Protein AF-A0A2E2JMC4-F1 (afdb_monomer_lite)

Foldseek 3Di:
DPPDPDPDDDDDDDPPPDDDPVVVVVLCVVCVVVVHDSVVSVQLVVVVVVVVVVDDDQARGDGCHVPPVVVVVVVD

Radius of gyration: 15.29 Å; chains: 1; bounding box: 44×22×50 Å

Secondary structure (DSSP, 8-state):
--------------TT----HHHHHHHHHHHHHTT--HHHHHHHHHHHHHHHTT---S-SSSTTTT-GGGTTTS--

Sequence (76 aa):
MTSSPESHAVNLFLNGGRVTSGFRSSLFDEANRAGMSVNEFVLTAAAEKLVQRGASFPGVFRKGDLSPDRDQARAA

Structure (mmCIF, N/CA/C/O backbone):
data_AF-A0A2E2JMC4-F1
#
_entry.id   AF-A0A2E2JMC4-F1
#
loop_
_atom_site.group_PDB
_atom_site.id
_atom_site.type_symbol
_atom_site.label_atom_id
_atom_site.label_alt_id
_atom_site.label_comp_id
_atom_site.label_asym_id
_atom_site.label_entity_id
_atom_site.label_seq_id
_atom_site.pdbx_PDB_ins_code
_atom_site.Cartn_x
_atom_site.Cartn_y
_atom_site.Cartn_z
_atom_site.occupancy
_atom_site.B_iso_or_equiv
_atom_site.auth_seq_id
_atom_site.auth_comp_id
_atom_site.auth_asym_id
_atom_site.auth_atom_id
_atom_site.pdbx_PDB_model_num
ATOM 1 N N . MET A 1 1 ? 2.618 2.207 -36.399 1.00 39.31 1 MET A N 1
ATOM 2 C CA . MET A 1 1 ? 3.181 2.452 -35.055 1.00 39.31 1 MET A CA 1
ATOM 3 C C . MET A 1 1 ? 2.050 2.312 -34.052 1.00 39.31 1 MET A C 1
ATOM 5 O O . MET A 1 1 ? 1.311 3.256 -33.830 1.00 39.31 1 MET A O 1
ATOM 9 N N . THR A 1 2 ? 1.832 1.102 -33.548 1.00 42.88 2 THR A N 1
ATOM 10 C CA . THR A 1 2 ? 0.877 0.829 -32.468 1.00 42.88 2 THR A CA 1
ATOM 11 C C . THR A 1 2 ? 1.467 1.382 -31.177 1.00 42.88 2 THR A C 1
ATOM 13 O O . THR A 1 2 ? 2.47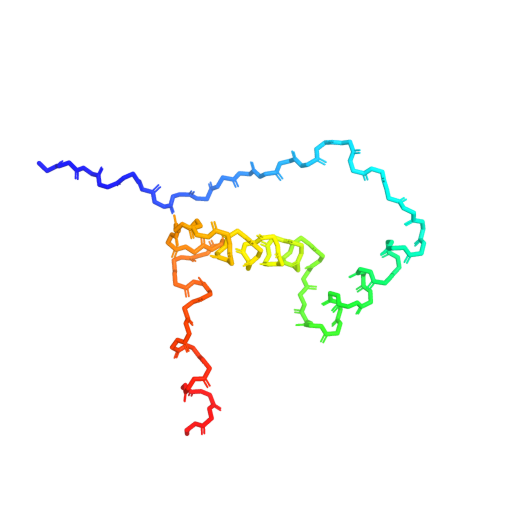9 0.868 -30.705 1.00 42.88 2 THR A O 1
ATOM 16 N N . SER A 1 3 ? 0.892 2.462 -30.644 1.00 41.66 3 SER A N 1
ATOM 17 C CA . SER A 1 3 ? 1.235 2.963 -29.313 1.00 41.66 3 SER A CA 1
ATOM 18 C C . SER A 1 3 ? 1.009 1.832 -28.308 1.00 41.66 3 SER A C 1
ATOM 20 O O . SER A 1 3 ? -0.123 1.365 -28.166 1.00 41.66 3 SER A O 1
ATOM 22 N N . SER A 1 4 ? 2.063 1.363 -27.631 1.00 56.38 4 SER A N 1
ATOM 23 C CA . SER A 1 4 ? 1.877 0.582 -26.401 1.00 56.38 4 SER A CA 1
ATOM 24 C C . SER A 1 4 ? 0.929 1.370 -25.498 1.00 56.38 4 SER A C 1
ATOM 26 O O . SER A 1 4 ? 1.139 2.580 -25.390 1.00 56.38 4 SER A O 1
ATOM 28 N N . PRO A 1 5 ? -0.102 0.746 -24.894 1.00 58.38 5 PRO A N 1
ATOM 29 C CA . PRO A 1 5 ? -1.037 1.452 -24.027 1.00 58.38 5 PRO A CA 1
ATOM 30 C C . PRO A 1 5 ? -0.227 2.211 -22.978 1.00 58.38 5 PRO A C 1
ATOM 32 O O . PRO A 1 5 ? 0.522 1.624 -22.194 1.00 58.38 5 PRO A O 1
ATOM 35 N N . GLU A 1 6 ? -0.271 3.532 -23.094 1.00 59.38 6 GLU A N 1
ATOM 36 C CA . GLU A 1 6 ? 0.633 4.426 -22.399 1.00 59.38 6 GLU A CA 1
ATOM 37 C C . GLU A 1 6 ? 0.414 4.322 -20.889 1.00 59.38 6 GLU A C 1
ATOM 39 O O . GLU A 1 6 ? -0.712 4.280 -20.393 1.00 59.38 6 GLU A O 1
ATOM 44 N N . SER A 1 7 ? 1.530 4.260 -20.167 1.00 66.56 7 SER A N 1
ATOM 45 C CA . SER A 1 7 ? 1.630 4.211 -18.710 1.00 66.56 7 SER A CA 1
ATOM 46 C C . SER A 1 7 ? 1.232 5.548 -18.071 1.00 66.56 7 SER A C 1
ATOM 48 O O . SER A 1 7 ? 2.057 6.204 -17.440 1.00 66.56 7 SER A O 1
ATOM 50 N N . HIS A 1 8 ? -0.012 5.981 -18.262 1.00 75.12 8 HIS A N 1
ATOM 51 C CA . HIS A 1 8 ? -0.543 7.184 -17.622 1.00 75.12 8 HIS A CA 1
ATOM 52 C C . HIS A 1 8 ? -1.096 6.859 -16.235 1.00 75.12 8 HIS A C 1
ATOM 54 O O . HIS A 1 8 ? -1.699 5.806 -16.022 1.00 75.12 8 HIS A O 1
ATOM 60 N N . ALA A 1 9 ? -0.891 7.771 -15.284 1.00 81.06 9 ALA A N 1
ATOM 61 C CA . ALA A 1 9 ? -1.394 7.616 -13.924 1.00 81.06 9 ALA A CA 1
ATOM 62 C C . ALA A 1 9 ? -2.927 7.715 -13.897 1.00 81.06 9 ALA A C 1
ATOM 64 O O . ALA A 1 9 ? -3.511 8.636 -14.469 1.00 81.06 9 ALA A O 1
ATOM 65 N N . VAL A 1 10 ? -3.572 6.783 -13.196 1.00 84.56 10 VAL A N 1
ATOM 66 C CA . VAL A 1 10 ? -5.026 6.760 -12.992 1.00 84.56 10 VAL A CA 1
ATOM 67 C C . VAL A 1 10 ? -5.349 6.770 -11.504 1.00 84.56 10 VAL A C 1
ATOM 69 O O . VAL A 1 10 ? -4.653 6.150 -10.700 1.00 84.56 10 VAL A O 1
ATOM 72 N N . ASN A 1 11 ? -6.423 7.465 -11.130 1.00 87.25 11 ASN A N 1
ATOM 73 C CA . ASN A 1 11 ? -6.882 7.486 -9.745 1.00 87.25 11 ASN A CA 1
ATOM 74 C C . ASN A 1 11 ? -7.572 6.164 -9.395 1.00 87.25 11 ASN A C 1
ATOM 76 O O . ASN A 1 11 ? -8.490 5.733 -10.094 1.00 87.25 11 ASN A O 1
ATOM 80 N N . LEU A 1 12 ? -7.174 5.563 -8.275 1.00 84.62 12 LEU A N 1
ATOM 81 C CA . LEU A 1 12 ? -7.814 4.377 -7.717 1.00 84.62 12 LEU A CA 1
ATOM 82 C C . LEU A 1 12 ? -8.572 4.747 -6.440 1.00 84.62 12 LEU A C 1
ATOM 84 O O . LEU A 1 12 ? -7.973 5.144 -5.443 1.00 84.62 12 LEU A O 1
ATOM 88 N N . PHE A 1 13 ? -9.893 4.574 -6.461 1.00 83.88 13 PHE A N 1
ATOM 89 C CA . PHE A 1 13 ? -10.756 4.774 -5.297 1.00 83.88 13 PHE A CA 1
ATOM 90 C C . PHE A 1 13 ? -11.247 3.422 -4.774 1.00 83.88 13 PHE A C 1
ATOM 92 O O . PHE A 1 13 ? -12.052 2.751 -5.419 1.00 83.88 13 PHE A O 1
ATOM 99 N N . LEU A 1 14 ? -10.779 3.017 -3.591 1.00 81.38 14 LEU A N 1
ATOM 100 C CA . LEU A 1 14 ? -11.216 1.785 -2.929 1.00 81.38 14 LEU A CA 1
ATOM 101 C C . LEU A 1 14 ? -12.423 2.068 -2.026 1.00 81.38 14 LEU A C 1
ATOM 103 O O . LEU A 1 14 ? -12.304 2.245 -0.813 1.00 81.38 14 LEU A O 1
ATOM 107 N N . ASN A 1 15 ? -13.605 2.138 -2.636 1.00 81.88 15 ASN A N 1
ATOM 108 C CA . ASN A 1 15 ? -14.851 2.379 -1.913 1.00 81.88 15 ASN A CA 1
ATOM 109 C C . ASN A 1 15 ? -15.250 1.151 -1.072 1.00 81.88 15 ASN A C 1
ATOM 111 O O . ASN A 1 15 ? -15.211 0.022 -1.553 1.00 81.88 15 ASN A O 1
ATOM 115 N N . GLY A 1 16 ? -15.663 1.373 0.182 1.00 75.81 16 GLY A N 1
ATOM 116 C CA . GLY A 1 16 ? -16.174 0.317 1.071 1.00 75.81 16 GLY A CA 1
ATOM 117 C C . GLY A 1 16 ? -15.148 -0.341 2.004 1.00 75.81 16 GLY A C 1
ATOM 118 O O . GLY A 1 16 ? -15.502 -1.278 2.716 1.00 75.81 16 GLY A O 1
ATOM 119 N N . GLY A 1 17 ? -13.906 0.153 2.058 1.00 78.19 17 GLY A N 1
ATOM 120 C CA . GLY A 1 17 ? -12.846 -0.359 2.936 1.00 78.19 17 GLY A CA 1
ATOM 121 C C . GLY A 1 17 ? -13.082 -0.105 4.432 1.00 78.19 17 GLY A C 1
ATOM 122 O O . GLY A 1 17 ? -12.414 0.729 5.038 1.00 78.19 17 GLY A O 1
ATOM 123 N N . ARG A 1 18 ? -14.025 -0.824 5.052 1.00 87.38 18 ARG A N 1
ATOM 124 C CA . ARG A 1 18 ? -14.181 -0.859 6.514 1.00 87.38 18 ARG A CA 1
ATOM 125 C C . ARG A 1 18 ? -13.256 -1.927 7.081 1.00 87.38 18 ARG A C 1
ATOM 127 O O . ARG A 1 18 ? -13.412 -3.107 6.789 1.00 87.38 18 ARG A O 1
ATOM 134 N N . VAL A 1 19 ? -12.312 -1.504 7.907 1.00 91.50 19 VAL A N 1
ATOM 135 C CA . VAL A 1 19 ? -11.337 -2.382 8.562 1.00 91.50 19 VAL A CA 1
ATOM 136 C C . VAL A 1 19 ? -11.496 -2.317 10.076 1.00 91.50 19 VAL A C 1
ATOM 138 O O . VAL A 1 19 ? -12.115 -1.392 10.608 1.00 91.50 19 VAL A O 1
ATOM 141 N N . THR A 1 20 ? -10.936 -3.295 10.782 1.00 97.31 20 THR A N 1
ATOM 142 C CA . THR A 1 20 ? -10.872 -3.241 12.245 1.00 97.31 20 THR A CA 1
ATOM 143 C C . THR A 1 20 ? -9.953 -2.101 12.691 1.00 97.31 20 THR A C 1
ATOM 145 O O . THR A 1 20 ? -9.006 -1.730 11.991 1.00 97.31 20 THR A O 1
ATOM 148 N N . SER A 1 21 ? -10.213 -1.535 13.872 1.00 97.25 21 SER A N 1
ATOM 149 C CA . SER A 1 21 ? -9.380 -0.463 14.433 1.00 97.25 21 SER A CA 1
ATOM 150 C C . SER A 1 21 ? -7.930 -0.909 14.635 1.00 97.25 21 SER A C 1
ATOM 152 O O . SER A 1 21 ? -7.021 -0.160 14.297 1.00 97.25 21 SER A O 1
ATOM 154 N N .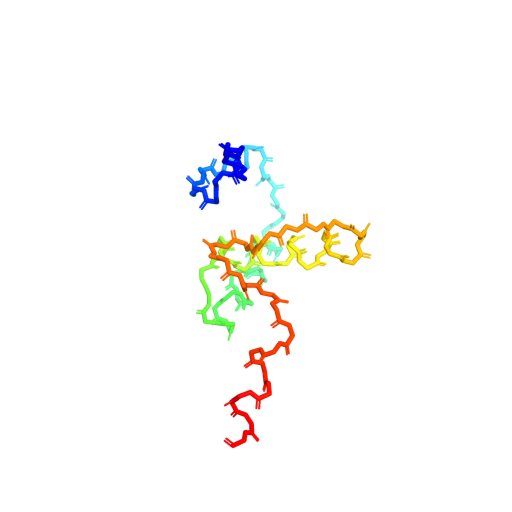 GLY A 1 22 ? -7.718 -2.143 15.107 1.00 97.69 22 GLY A N 1
ATOM 155 C CA . GLY A 1 22 ? -6.383 -2.716 15.288 1.00 97.69 22 GLY A CA 1
ATOM 156 C C . GLY A 1 22 ? -5.602 -2.804 13.978 1.00 97.69 22 GLY A C 1
ATOM 157 O O . GLY A 1 22 ? -4.466 -2.348 13.918 1.00 97.69 22 GLY A O 1
ATOM 158 N N . PHE A 1 23 ? -6.238 -3.289 12.905 1.00 97.06 23 PHE A N 1
ATOM 159 C CA . PHE A 1 23 ? -5.603 -3.314 11.587 1.00 97.06 23 PHE A CA 1
ATOM 160 C C . PHE A 1 23 ? -5.260 -1.905 11.100 1.00 97.06 23 PHE A C 1
ATOM 162 O O . PHE A 1 23 ? -4.159 -1.687 10.604 1.00 97.06 23 PHE A O 1
ATOM 169 N N . ARG A 1 24 ? -6.171 -0.936 11.274 1.00 96.19 24 ARG A N 1
ATOM 170 C CA . ARG A 1 24 ? -5.903 0.460 10.906 1.00 96.19 24 ARG A CA 1
ATOM 171 C C . ARG A 1 24 ? -4.669 0.999 11.632 1.00 96.19 24 ARG A C 1
ATOM 173 O O . ARG A 1 24 ? -3.838 1.612 10.978 1.00 96.19 24 ARG A O 1
ATOM 180 N N . SER A 1 25 ? -4.535 0.774 12.937 1.00 97.81 25 SER A N 1
ATOM 181 C CA . SER A 1 25 ? -3.360 1.234 13.687 1.00 97.81 25 SER A CA 1
ATOM 182 C C . SER A 1 25 ? -2.075 0.586 13.175 1.00 97.81 25 SER A C 1
ATOM 184 O O . SER A 1 25 ? -1.154 1.299 12.793 1.00 97.81 25 SER A O 1
ATOM 186 N N . SER A 1 26 ? -2.046 -0.746 13.059 1.00 98.06 26 SER A N 1
ATOM 187 C CA . SER A 1 26 ? -0.861 -1.462 12.571 1.00 98.06 26 SER A CA 1
ATOM 188 C C . SER A 1 26 ? -0.468 -1.059 11.150 1.00 98.06 26 SER A C 1
ATOM 190 O O . SER A 1 26 ? 0.715 -0.921 10.862 1.00 98.06 26 SER A O 1
ATOM 192 N N . LEU A 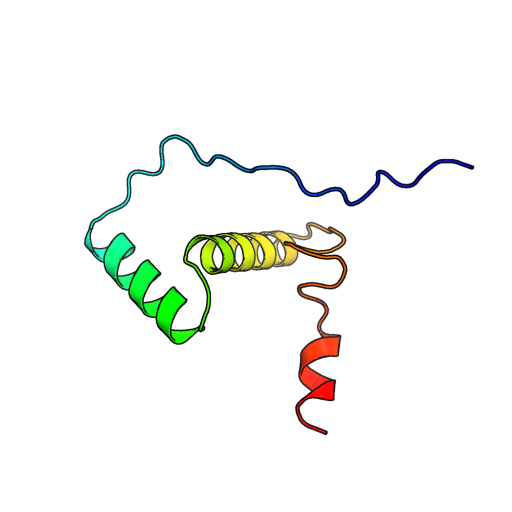1 27 ? -1.445 -0.828 10.269 1.00 96.50 27 LEU A N 1
ATOM 193 C CA . LEU A 1 27 ? -1.198 -0.361 8.907 1.00 96.50 27 LEU A CA 1
ATOM 194 C C . LEU A 1 27 ? -0.520 1.015 8.889 1.00 96.50 27 LEU A C 1
ATOM 196 O O . LEU A 1 27 ? 0.413 1.231 8.121 1.00 96.50 27 LEU A O 1
ATOM 200 N N . PHE A 1 28 ? -0.995 1.950 9.713 1.00 96.88 28 PHE A N 1
ATOM 201 C CA . PHE A 1 28 ? -0.410 3.289 9.795 1.00 96.88 28 PHE A CA 1
ATOM 202 C C . PHE A 1 28 ? 0.991 3.252 10.410 1.00 96.88 28 PHE A C 1
ATOM 204 O O . PHE A 1 28 ? 1.891 3.914 9.899 1.00 96.88 28 PHE A O 1
ATOM 211 N N . ASP A 1 29 ? 1.188 2.466 11.468 1.00 97.88 29 ASP A N 1
ATOM 212 C CA . ASP A 1 29 ? 2.495 2.305 12.106 1.00 97.88 29 ASP A CA 1
ATOM 213 C C . ASP A 1 29 ? 3.524 1.728 11.131 1.00 97.88 29 ASP A C 1
ATOM 215 O O . ASP A 1 29 ? 4.641 2.238 11.042 1.00 97.88 29 ASP A O 1
ATOM 219 N N . GLU A 1 30 ? 3.144 0.707 10.362 1.00 97.81 30 GLU A N 1
ATOM 220 C CA . GLU A 1 30 ? 4.053 0.071 9.413 1.00 97.81 30 GLU A CA 1
ATOM 221 C C . GLU A 1 30 ? 4.351 0.967 8.207 1.00 97.81 30 GLU A C 1
ATOM 223 O O . GLU A 1 30 ? 5.510 1.102 7.818 1.00 97.81 30 GLU A O 1
ATOM 228 N N . ALA A 1 31 ? 3.346 1.670 7.671 1.00 96.38 31 ALA A N 1
ATOM 229 C CA . ALA A 1 31 ? 3.566 2.668 6.624 1.00 96.38 31 ALA A CA 1
ATOM 230 C C . ALA A 1 31 ? 4.549 3.761 7.089 1.00 96.38 31 ALA A C 1
ATOM 232 O O . ALA A 1 31 ? 5.496 4.089 6.372 1.00 96.38 31 ALA A O 1
ATOM 233 N N . ASN A 1 32 ? 4.394 4.254 8.325 1.00 96.75 32 ASN A N 1
ATOM 234 C CA . ASN A 1 32 ? 5.317 5.224 8.918 1.00 96.75 32 ASN A CA 1
ATOM 235 C C . ASN A 1 32 ? 6.739 4.663 9.061 1.00 96.75 32 ASN A C 1
ATOM 237 O O . ASN A 1 32 ? 7.702 5.353 8.729 1.00 96.75 32 ASN A O 1
ATOM 241 N N . ARG A 1 33 ? 6.891 3.415 9.527 1.00 96.38 33 ARG A N 1
ATOM 242 C CA . ARG A 1 33 ? 8.200 2.745 9.645 1.00 96.38 33 ARG A CA 1
ATOM 243 C C . ARG A 1 33 ? 8.886 2.566 8.295 1.00 96.38 33 ARG A C 1
ATOM 245 O O . ARG A 1 33 ? 10.098 2.735 8.209 1.00 96.38 33 ARG A O 1
ATOM 252 N N . ALA A 1 34 ? 8.111 2.277 7.254 1.00 93.69 34 ALA A N 1
ATOM 253 C CA . ALA A 1 34 ? 8.591 2.179 5.881 1.00 93.69 34 ALA A CA 1
ATOM 254 C C . ALA A 1 34 ? 8.905 3.549 5.244 1.00 93.69 34 ALA A C 1
ATOM 256 O O . ALA A 1 34 ? 9.440 3.596 4.137 1.00 93.69 34 ALA A O 1
ATOM 257 N N . GLY A 1 35 ? 8.578 4.665 5.910 1.00 95.50 35 GLY A N 1
ATOM 258 C CA . GLY A 1 35 ? 8.731 6.010 5.353 1.00 95.50 35 GLY A CA 1
ATOM 259 C C . GLY A 1 35 ? 7.795 6.283 4.171 1.00 95.50 35 GLY A C 1
ATOM 260 O O . GLY A 1 35 ? 8.139 7.067 3.290 1.00 95.50 35 GLY A O 1
ATOM 261 N N . MET A 1 36 ? 6.635 5.621 4.136 1.00 94.94 36 MET A N 1
ATOM 262 C CA . MET A 1 36 ? 5.655 5.682 3.050 1.00 94.94 36 MET A CA 1
ATOM 263 C C . MET A 1 36 ? 4.332 6.268 3.539 1.00 94.94 36 MET A C 1
ATOM 265 O O . MET A 1 36 ? 3.945 6.108 4.699 1.00 94.94 36 MET A O 1
ATOM 269 N N . SER A 1 37 ? 3.567 6.889 2.640 1.00 95.12 37 SER A N 1
ATOM 270 C CA . SER A 1 37 ? 2.148 7.109 2.919 1.00 95.12 37 SER A CA 1
ATOM 271 C C . SER A 1 37 ? 1.404 5.769 2.990 1.00 95.12 37 SER A C 1
ATOM 273 O O . SER A 1 37 ? 1.788 4.780 2.365 1.00 95.12 37 SER A O 1
ATOM 275 N N . VAL A 1 38 ? 0.279 5.729 3.708 1.00 94.31 38 VAL A N 1
ATOM 276 C CA . VAL A 1 38 ? -0.559 4.517 3.794 1.00 94.31 38 VAL A CA 1
ATOM 277 C C . VAL A 1 38 ? -1.024 4.049 2.410 1.00 94.31 38 VAL A C 1
ATOM 279 O O . VAL A 1 38 ? -1.072 2.849 2.150 1.00 94.31 38 VAL A O 1
ATOM 282 N N . ASN A 1 39 ? -1.323 4.985 1.504 1.00 93.38 39 ASN A N 1
ATOM 283 C CA . ASN A 1 39 ? -1.680 4.655 0.125 1.00 93.38 39 ASN A CA 1
ATOM 284 C C . ASN A 1 39 ? -0.516 3.979 -0.605 1.00 93.38 39 ASN A C 1
ATOM 286 O O . ASN A 1 39 ? -0.723 2.952 -1.249 1.00 93.38 39 ASN A O 1
ATOM 290 N N . GLU A 1 40 ? 0.697 4.525 -0.485 1.00 93.50 40 GLU A N 1
ATOM 291 C CA . GLU A 1 40 ? 1.881 3.936 -1.110 1.00 93.50 40 GLU A CA 1
ATOM 292 C C . GLU A 1 40 ? 2.143 2.525 -0.588 1.00 93.50 40 GLU A C 1
ATOM 294 O O . GLU A 1 40 ? 2.344 1.599 -1.373 1.00 93.50 40 GLU A O 1
ATOM 299 N N . PHE A 1 41 ? 2.045 2.348 0.729 1.00 95.06 41 PHE A N 1
ATOM 300 C CA . PHE A 1 41 ? 2.242 1.062 1.381 1.00 95.06 41 PHE A CA 1
ATOM 301 C C . PHE A 1 41 ? 1.240 0.005 0.890 1.00 95.06 41 PHE A C 1
ATOM 303 O O . PHE A 1 41 ? 1.631 -1.073 0.446 1.00 95.06 41 PHE A O 1
ATOM 310 N N . VAL A 1 42 ? -0.063 0.317 0.908 1.00 95.12 42 VAL A N 1
ATOM 311 C CA . VAL A 1 42 ? -1.118 -0.628 0.500 1.00 95.12 42 VAL A CA 1
ATOM 312 C C . VAL A 1 42 ? -0.998 -1.011 -0.973 1.00 95.12 42 VAL A C 1
ATOM 314 O O . VAL A 1 42 ? -1.147 -2.184 -1.315 1.00 95.12 42 VAL A O 1
ATOM 317 N N . LEU A 1 43 ? -0.740 -0.041 -1.852 1.00 94.69 43 LEU A N 1
ATOM 318 C CA . LEU A 1 43 ? -0.642 -0.302 -3.287 1.00 94.69 43 LEU A CA 1
ATOM 319 C C . LEU A 1 43 ? 0.627 -1.084 -3.636 1.00 94.69 43 LEU A C 1
ATOM 321 O O . LEU A 1 43 ? 0.563 -1.974 -4.482 1.00 94.69 43 LEU A O 1
ATOM 325 N N . THR A 1 44 ? 1.736 -0.830 -2.939 1.00 94.44 44 THR A N 1
ATOM 326 C CA . THR A 1 44 ? 2.970 -1.621 -3.070 1.00 94.44 44 THR A CA 1
ATOM 327 C C . THR A 1 44 ? 2.735 -3.065 -2.632 1.00 94.44 44 THR A C 1
ATOM 329 O O . THR A 1 44 ? 2.965 -3.983 -3.416 1.00 94.44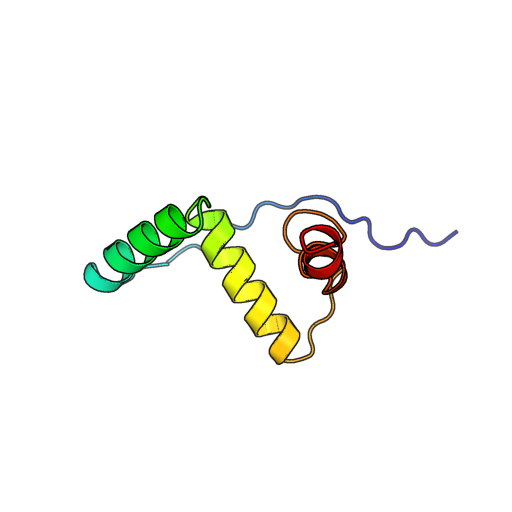 44 THR A O 1
ATOM 332 N N . ALA A 1 45 ? 2.160 -3.281 -1.445 1.00 94.94 45 ALA A N 1
ATOM 333 C CA . ALA A 1 45 ? 1.860 -4.623 -0.943 1.00 94.94 45 ALA A CA 1
ATOM 334 C C . ALA A 1 45 ? 0.877 -5.389 -1.853 1.00 94.94 45 ALA A C 1
ATOM 336 O O . ALA A 1 45 ? 1.028 -6.590 -2.099 1.00 94.94 45 ALA A O 1
ATOM 337 N N . ALA A 1 46 ? -0.136 -4.704 -2.394 1.00 95.31 46 ALA A N 1
ATOM 338 C CA . ALA A 1 46 ? -1.058 -5.294 -3.360 1.00 95.31 46 ALA A CA 1
ATOM 339 C C . ALA A 1 46 ? -0.341 -5.684 -4.661 1.00 95.31 46 ALA A C 1
ATOM 341 O O . ALA A 1 46 ? -0.568 -6.775 -5.188 1.00 95.31 46 ALA A O 1
ATOM 342 N N . ALA A 1 47 ? 0.544 -4.824 -5.162 1.00 94.88 47 ALA A N 1
ATOM 343 C CA . ALA A 1 47 ? 1.318 -5.078 -6.366 1.00 94.88 47 ALA A CA 1
ATOM 344 C C . ALA A 1 47 ? 2.280 -6.265 -6.200 1.00 94.88 47 ALA A C 1
ATOM 346 O O . ALA A 1 47 ? 2.280 -7.162 -7.042 1.00 94.88 47 ALA A O 1
ATOM 347 N N . GLU A 1 48 ? 3.008 -6.347 -5.085 1.00 94.06 48 GLU A N 1
ATOM 348 C CA . GLU A 1 48 ? 3.826 -7.516 -4.735 1.00 94.06 48 GLU A CA 1
ATOM 349 C C . GLU A 1 48 ? 2.990 -8.801 -4.741 1.00 94.06 48 GLU A C 1
ATOM 351 O O . GLU A 1 48 ? 3.380 -9.817 -5.325 1.00 94.06 48 GLU A O 1
ATOM 356 N N . LYS A 1 49 ? 1.786 -8.750 -4.155 1.00 95.81 49 LYS A N 1
ATOM 357 C CA . LYS A 1 49 ? 0.875 -9.897 -4.129 1.00 95.81 49 LYS A CA 1
ATOM 358 C C . LYS A 1 49 ? 0.393 -10.306 -5.521 1.00 95.81 49 LYS A C 1
ATOM 360 O O . LYS A 1 49 ? 0.213 -11.499 -5.772 1.00 95.81 49 LYS A O 1
ATOM 365 N N . LEU A 1 50 ? 0.159 -9.346 -6.413 1.00 94.81 50 LEU A N 1
ATOM 366 C CA . LEU A 1 50 ? -0.234 -9.597 -7.800 1.00 94.81 50 LEU A CA 1
ATOM 367 C C . LEU A 1 50 ? 0.916 -10.218 -8.605 1.00 94.81 50 LEU A C 1
ATOM 369 O O . LEU A 1 50 ? 0.684 -11.193 -9.319 1.00 94.81 50 LEU A O 1
ATOM 373 N N . VAL A 1 51 ? 2.147 -9.726 -8.436 1.00 93.38 51 VAL A N 1
ATOM 374 C CA . VAL A 1 51 ? 3.351 -10.302 -9.065 1.00 93.38 51 VAL A CA 1
ATOM 375 C C . VAL A 1 51 ? 3.557 -11.748 -8.620 1.00 93.38 51 VAL A C 1
ATOM 377 O O . VAL A 1 51 ? 3.729 -12.629 -9.458 1.00 93.38 51 VAL A O 1
ATOM 380 N N . GLN A 1 52 ? 3.431 -12.032 -7.318 1.00 93.06 52 GLN A N 1
ATOM 381 C CA . GLN A 1 52 ? 3.486 -13.404 -6.789 1.00 93.06 52 GLN A CA 1
ATOM 382 C C . GLN A 1 52 ? 2.436 -14.338 -7.416 1.00 93.06 52 GLN A C 1
ATOM 384 O O . GLN A 1 52 ? 2.614 -15.553 -7.422 1.00 93.06 52 GLN A O 1
ATOM 389 N N . ARG A 1 53 ? 1.330 -13.787 -7.933 1.00 96.00 53 ARG A N 1
ATOM 390 C CA . ARG A 1 53 ? 0.258 -14.526 -8.621 1.00 96.00 53 ARG A CA 1
ATOM 391 C C . ARG A 1 53 ? 0.416 -14.564 -10.145 1.00 96.00 53 ARG A C 1
ATOM 393 O O . ARG A 1 53 ? -0.467 -15.085 -10.819 1.00 96.00 53 ARG A O 1
ATOM 400 N N . GLY A 1 54 ? 1.516 -14.038 -10.682 1.00 94.19 54 GLY A N 1
ATOM 401 C CA . GLY A 1 54 ? 1.838 -14.063 -12.109 1.00 94.19 54 GL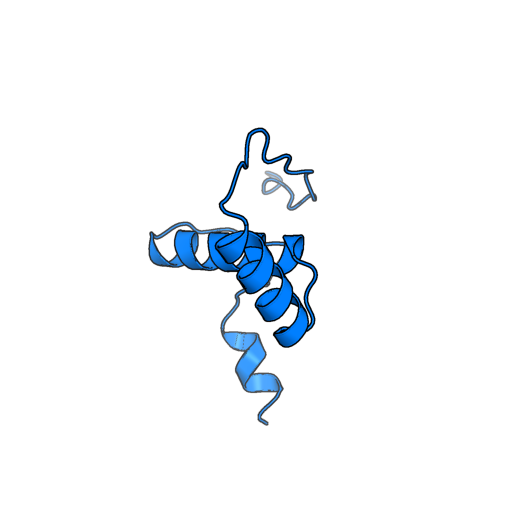Y A CA 1
ATOM 402 C C . GLY A 1 54 ? 1.340 -12.858 -12.910 1.00 94.19 54 GLY A C 1
ATOM 403 O O . GLY A 1 54 ? 1.423 -12.879 -14.136 1.00 94.19 54 GLY A O 1
ATOM 404 N N . ALA A 1 55 ? 0.828 -11.805 -12.263 1.00 93.25 55 ALA A N 1
ATOM 405 C CA . ALA A 1 55 ? 0.504 -10.568 -12.969 1.00 93.25 55 ALA A CA 1
ATOM 406 C C . ALA A 1 55 ? 1.786 -9.847 -13.425 1.00 93.25 55 ALA A C 1
ATOM 408 O O . ALA A 1 55 ? 2.781 -9.821 -12.702 1.00 93.25 55 ALA A O 1
ATOM 409 N N . SER A 1 56 ? 1.738 -9.216 -14.602 1.00 91.25 56 SER A N 1
ATOM 410 C CA . SER A 1 56 ? 2.825 -8.388 -15.133 1.00 91.25 56 SER A CA 1
ATOM 411 C C . SER A 1 56 ? 2.308 -6.992 -15.462 1.00 91.25 56 SER A C 1
ATOM 413 O O . SER A 1 56 ? 1.295 -6.840 -16.145 1.00 91.25 56 SER A O 1
ATOM 415 N N . PHE A 1 57 ? 2.994 -5.973 -14.954 1.00 90.12 57 PHE A N 1
ATOM 416 C CA . PHE A 1 57 ? 2.705 -4.562 -15.193 1.00 90.12 57 PHE A CA 1
ATOM 417 C C . PHE A 1 57 ? 4.011 -3.753 -15.119 1.00 90.12 57 PHE A C 1
ATOM 419 O O . PHE A 1 57 ? 4.967 -4.189 -14.478 1.00 90.12 57 PHE A O 1
ATOM 426 N N . PRO A 1 58 ? 4.093 -2.587 -15.788 1.00 88.06 58 PRO A N 1
ATOM 427 C CA . PRO A 1 58 ? 5.341 -1.831 -15.922 1.00 88.06 58 PRO A CA 1
ATOM 428 C C . PRO A 1 58 ? 5.842 -1.189 -14.619 1.00 88.06 58 PRO A C 1
ATOM 430 O O . PRO A 1 58 ? 6.980 -0.727 -14.590 1.00 88.06 58 PRO A O 1
ATOM 433 N N . GLY A 1 59 ? 5.007 -1.118 -13.583 1.00 89.31 59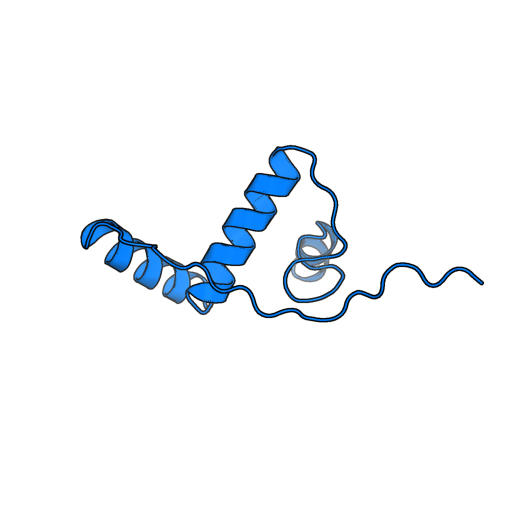 GLY A N 1
ATOM 434 C CA . GLY A 1 59 ? 5.307 -0.571 -12.259 1.00 89.31 59 GLY A CA 1
ATOM 435 C C . GLY A 1 59 ? 4.027 -0.128 -11.539 1.00 89.31 59 GLY A C 1
ATOM 436 O O . GLY A 1 59 ? 2.941 -0.230 -12.111 1.00 89.31 59 GLY A O 1
ATOM 437 N N . VAL A 1 60 ? 4.144 0.326 -10.288 1.00 91.62 60 VAL A N 1
ATOM 438 C CA . VAL A 1 60 ? 2.998 0.655 -9.416 1.00 91.62 60 VAL A CA 1
ATOM 439 C C . VAL A 1 60 ? 2.624 2.132 -9.509 1.00 91.62 60 VAL A C 1
ATOM 441 O O . VAL A 1 60 ? 1.500 2.456 -9.881 1.00 91.62 60 VAL A O 1
ATOM 444 N N . PHE A 1 61 ? 3.567 3.031 -9.214 1.00 90.69 61 PHE A N 1
ATOM 445 C CA . PHE A 1 61 ? 3.371 4.484 -9.319 1.00 90.69 61 PHE A CA 1
ATOM 446 C C . PHE A 1 61 ? 4.105 5.049 -10.529 1.00 90.69 61 PHE A C 1
ATOM 448 O O . PHE A 1 61 ? 3.669 6.013 -11.156 1.00 90.69 61 PHE A O 1
ATOM 455 N N . ARG A 1 62 ? 5.254 4.449 -10.841 1.00 88.56 62 ARG A N 1
ATOM 456 C CA . ARG A 1 62 ? 6.139 4.792 -11.945 1.00 88.56 62 ARG A CA 1
ATOM 457 C C . ARG A 1 62 ? 6.639 3.513 -12.597 1.00 88.56 62 ARG A C 1
ATOM 459 O O . ARG A 1 62 ? 6.712 2.453 -11.979 1.00 88.56 62 ARG A O 1
ATOM 466 N N . LYS A 1 63 ? 7.033 3.625 -13.862 1.00 85.75 63 LYS A N 1
ATOM 467 C CA . LYS A 1 63 ? 7.675 2.522 -14.575 1.00 85.75 63 LYS A CA 1
ATOM 468 C C . LYS A 1 63 ? 8.963 2.098 -13.853 1.00 85.75 63 LYS A C 1
ATOM 470 O O . LYS A 1 63 ? 9.784 2.948 -13.517 1.00 85.75 63 LYS A O 1
ATOM 475 N N . GLY A 1 64 ? 9.146 0.793 -13.673 1.00 83.25 64 GLY A N 1
ATOM 476 C CA . GLY A 1 64 ? 10.305 0.193 -13.011 1.00 83.25 64 GLY A CA 1
ATOM 477 C C . GLY A 1 64 ? 10.194 0.086 -11.488 1.00 83.25 64 GLY A C 1
ATOM 478 O O . GLY A 1 64 ? 11.122 -0.415 -10.855 1.00 83.25 64 GLY A O 1
ATOM 479 N N . ASP A 1 65 ? 9.086 0.523 -10.885 1.00 82.44 65 ASP A N 1
ATOM 480 C CA . ASP A 1 65 ? 8.793 0.164 -9.497 1.00 82.44 65 ASP A CA 1
ATOM 481 C C . ASP A 1 65 ? 8.651 -1.365 -9.388 1.00 82.44 65 ASP A C 1
ATOM 483 O O . ASP A 1 65 ? 8.071 -1.993 -10.274 1.00 82.44 65 ASP A O 1
ATOM 487 N N . LEU A 1 66 ? 9.182 -1.950 -8.307 1.00 79.69 66 LEU A N 1
ATOM 488 C CA . LEU A 1 66 ? 9.299 -3.402 -8.070 1.00 79.69 66 LEU A CA 1
ATOM 489 C C . LEU A 1 66 ? 10.310 -4.155 -8.957 1.00 79.69 66 LEU A C 1
ATOM 491 O O . LEU A 1 66 ? 10.398 -5.379 -8.865 1.00 79.69 66 LEU A O 1
ATOM 495 N N . SER A 1 67 ? 11.106 -3.466 -9.783 1.00 73.81 67 SER A N 1
ATOM 496 C CA . SER A 1 67 ? 12.227 -4.112 -10.473 1.00 73.81 67 SER A CA 1
ATOM 497 C C . SER A 1 67 ? 13.307 -4.535 -9.461 1.00 73.81 67 SER A C 1
ATOM 499 O O . SER A 1 67 ? 13.800 -3.676 -8.726 1.00 73.81 67 SER A O 1
ATOM 501 N N . PRO A 1 68 ? 13.750 -5.808 -9.462 1.00 58.66 68 PRO A N 1
ATOM 502 C CA . PRO A 1 68 ? 14.748 -6.332 -8.516 1.00 58.66 68 PRO A CA 1
ATOM 503 C C . PRO A 1 68 ? 16.138 -5.681 -8.641 1.00 58.66 68 PRO A C 1
ATOM 505 O O . PRO A 1 68 ? 17.019 -5.923 -7.822 1.00 58.66 68 PRO A O 1
ATOM 508 N N . ASP A 1 69 ? 16.345 -4.844 -9.658 1.00 54.12 69 ASP A N 1
ATOM 509 C CA . ASP A 1 69 ? 17.623 -4.197 -9.964 1.00 54.12 69 ASP A CA 1
ATOM 510 C C . ASP A 1 69 ? 17.904 -2.943 -9.108 1.00 54.12 69 ASP A C 1
ATOM 512 O O . ASP A 1 69 ? 19.012 -2.413 -9.101 1.00 54.12 69 ASP A O 1
ATOM 516 N N . ARG A 1 70 ? 16.914 -2.446 -8.349 1.00 51.62 70 ARG A N 1
ATOM 517 C CA . ARG A 1 70 ? 17.088 -1.248 -7.505 1.00 51.62 70 ARG A CA 1
ATOM 518 C C . ARG A 1 70 ? 17.817 -1.503 -6.183 1.00 51.62 70 ARG A C 1
ATOM 520 O O . ARG A 1 70 ? 18.445 -0.574 -5.677 1.00 51.62 70 ARG A O 1
ATOM 527 N N . ASP A 1 71 ? 17.796 -2.728 -5.661 1.00 49.50 71 ASP A N 1
ATOM 528 C CA . ASP A 1 71 ? 18.447 -3.053 -4.382 1.00 49.50 71 ASP A CA 1
ATOM 529 C C . ASP A 1 71 ? 19.954 -3.339 -4.522 1.00 49.50 71 ASP A C 1
ATOM 531 O O . ASP A 1 71 ? 20.708 -3.123 -3.575 1.00 49.50 71 ASP A O 1
ATOM 535 N N . GLN A 1 72 ? 20.437 -3.727 -5.711 1.00 45.12 72 GLN A N 1
ATOM 536 C CA . GLN A 1 72 ? 21.874 -3.954 -5.946 1.00 45.12 72 GLN A CA 1
ATOM 537 C C . GLN A 1 72 ? 22.682 -2.654 -6.092 1.00 45.12 72 GLN A C 1
ATOM 539 O O . GLN A 1 72 ? 23.864 -2.632 -5.768 1.00 45.12 72 GLN A O 1
ATOM 544 N N . ALA A 1 73 ? 22.058 -1.546 -6.507 1.00 45.25 73 ALA A N 1
ATOM 545 C CA . ALA A 1 73 ? 22.748 -0.266 -6.708 1.00 45.25 73 ALA A CA 1
ATOM 546 C C . ALA A 1 73 ? 22.965 0.551 -5.417 1.00 45.25 73 ALA A C 1
ATOM 548 O O . ALA A 1 73 ? 23.695 1.538 -5.436 1.00 45.25 73 ALA A O 1
ATOM 549 N N . ARG A 1 74 ? 22.323 0.181 -4.299 1.00 47.12 74 ARG A N 1
ATOM 550 C CA . ARG A 1 74 ? 22.448 0.887 -3.007 1.00 47.12 74 ARG A CA 1
ATOM 551 C C . ARG A 1 74 ? 23.367 0.174 -2.007 1.00 47.12 74 ARG A C 1
ATOM 553 O O . ARG A 1 74 ? 23.643 0.723 -0.945 1.00 47.12 74 ARG A O 1
ATOM 560 N N . ALA A 1 75 ? 23.815 -1.033 -2.352 1.00 47.44 75 ALA A N 1
ATOM 561 C CA . ALA A 1 75 ? 24.734 -1.863 -1.575 1.00 47.44 75 ALA A CA 1
ATOM 562 C C . ALA A 1 75 ? 26.115 -2.032 -2.250 1.00 47.44 75 ALA A C 1
ATOM 564 O O . ALA A 1 75 ? 26.898 -2.872 -1.806 1.00 47.44 75 ALA A O 1
ATOM 565 N N . ALA A 1 76 ? 26.399 -1.252 -3.301 1.00 41.41 76 ALA A N 1
ATOM 566 C CA . ALA A 1 76 ? 27.673 -1.206 -4.022 1.00 41.41 76 ALA A CA 1
ATOM 567 C C . ALA A 1 76 ? 28.391 0.132 -3.799 1.00 41.41 76 ALA A C 1
ATOM 569 O O . ALA A 1 76 ? 27.691 1.171 -3.747 1.00 41.41 76 ALA A O 1
#

pLDDT: mean 82.52, std 17.95, range [39.31, 98.06]